Protein AF-A0AAE4MYA8-F1 (afdb_monomer_lite)

Secondary structure (DSSP, 8-state):
-HHHHHHHTHHHHHHH-HHHHHHHHHHHHGGGG-S-HHHHHHHHHHHHHHHHTSPPPHHHHHHHHHHHHHHTGGG--TTT-

Organism: NCBI:txid1463164

Foldseek 3Di:
DVVVVLVVCLLVLQQQPVVLNVVCVVLVVCCVVDPDNVVSVVVSVVSSVVSNVRDGDPVSVVVSVVVVVVVCVVVDDPVRD

Sequence (81 aa):
GLLAFHSRYKLQLLAHHQAGYREIGPFVASLHEWEDLEAFFEVYREKLMAILKRPVSRKNHTNVLMHIQGYFRDQLNSRQR

Structure (mmCIF, N/CA/C/O backbone):
data_AF-A0AAE4MYA8-F1
#
_entry.id   AF-A0AAE4MYA8-F1
#
loop_
_atom_site.group_PDB
_atom_site.id
_atom_site.type_symbol
_atom_site.label_atom_id
_atom_site.label_alt_id
_atom_site.label_comp_id
_atom_site.label_asym_id
_atom_site.label_enti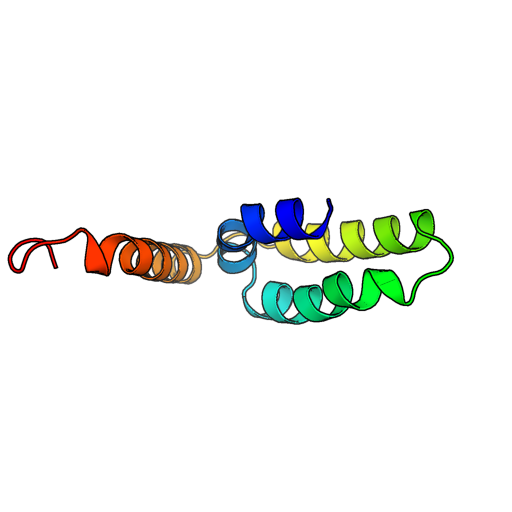ty_id
_atom_site.label_seq_id
_atom_site.pdbx_PDB_ins_code
_atom_site.Cartn_x
_atom_site.Cartn_y
_atom_site.Cartn_z
_atom_site.occupancy
_atom_site.B_iso_or_equiv
_atom_site.auth_seq_id
_atom_site.auth_comp_id
_atom_site.auth_asym_id
_atom_site.auth_atom_id
_atom_site.pdbx_PDB_model_num
ATOM 1 N N . GLY A 1 1 ? -2.749 -10.529 -12.988 1.00 88.38 1 GLY A N 1
ATOM 2 C CA . GLY A 1 1 ? -1.553 -9.677 -13.147 1.00 88.38 1 GLY A CA 1
ATOM 3 C C . GLY A 1 1 ? -1.170 -9.030 -11.829 1.00 88.38 1 GLY A C 1
ATOM 4 O O . GLY A 1 1 ? -1.967 -9.069 -10.892 1.00 88.38 1 GLY A O 1
AT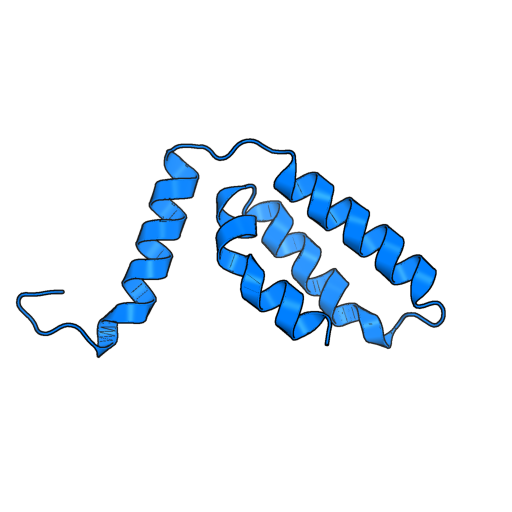OM 5 N N . LEU A 1 2 ? 0.023 -8.433 -11.761 1.00 92.81 2 LEU A N 1
ATOM 6 C CA . LEU A 1 2 ? 0.581 -7.821 -10.547 1.00 92.81 2 LEU A CA 1
ATOM 7 C C . LEU A 1 2 ? -0.360 -6.803 -9.889 1.00 92.81 2 LEU A C 1
ATOM 9 O O . LEU A 1 2 ? -0.545 -6.851 -8.678 1.00 92.81 2 LEU A O 1
ATOM 13 N N . LEU A 1 3 ? -1.003 -5.931 -10.671 1.00 93.06 3 LEU A N 1
ATOM 14 C CA . LEU A 1 3 ? -1.923 -4.926 -10.133 1.00 93.06 3 LEU A CA 1
ATOM 15 C C . LEU A 1 3 ? -3.059 -5.563 -9.316 1.00 93.06 3 LEU A C 1
ATOM 17 O O . LEU A 1 3 ? -3.337 -5.124 -8.208 1.00 93.06 3 LEU A O 1
ATOM 21 N N . ALA A 1 4 ? -3.654 -6.655 -9.807 1.00 95.69 4 ALA A N 1
ATOM 22 C CA . ALA A 1 4 ? -4.708 -7.373 -9.087 1.00 95.69 4 ALA A CA 1
ATOM 23 C C . ALA A 1 4 ? -4.198 -8.011 -7.784 1.00 95.69 4 ALA A C 1
ATOM 25 O O . ALA A 1 4 ? -4.906 -8.010 -6.776 1.00 95.69 4 ALA A O 1
ATOM 26 N N . PHE A 1 5 ? -2.968 -8.537 -7.791 1.00 95.56 5 PHE A N 1
ATOM 27 C CA . PHE A 1 5 ? -2.313 -9.021 -6.576 1.00 95.56 5 PHE A CA 1
ATOM 28 C C . PHE A 1 5 ? -2.110 -7.867 -5.587 1.00 95.56 5 PHE A C 1
ATOM 30 O O . PHE A 1 5 ? -2.574 -7.941 -4.454 1.00 95.56 5 PHE A O 1
ATOM 37 N N . HIS A 1 6 ? -1.511 -6.763 -6.029 1.00 96.75 6 HIS A N 1
ATOM 38 C CA . HIS A 1 6 ? -1.259 -5.593 -5.194 1.00 96.75 6 HIS A CA 1
ATOM 39 C C . HIS A 1 6 ? -2.550 -5.016 -4.587 1.00 96.75 6 HIS A C 1
ATOM 41 O O . HIS A 1 6 ? -2.628 -4.788 -3.378 1.00 96.75 6 HIS A O 1
ATOM 47 N N . SER A 1 7 ? -3.603 -4.862 -5.399 1.00 94.94 7 SER A N 1
ATOM 48 C CA . SER A 1 7 ? -4.912 -4.381 -4.947 1.00 94.94 7 SER A CA 1
ATOM 49 C C . SER A 1 7 ? -5.553 -5.302 -3.910 1.00 94.94 7 SER A C 1
ATOM 51 O O . SER A 1 7 ? -6.148 -4.808 -2.953 1.00 94.94 7 SER A O 1
ATOM 53 N N . ARG A 1 8 ? -5.397 -6.627 -4.044 1.00 96.06 8 ARG A N 1
ATOM 54 C CA . ARG A 1 8 ? -5.920 -7.602 -3.072 1.00 96.06 8 ARG A CA 1
ATOM 55 C C . ARG A 1 8 ? -5.333 -7.396 -1.675 1.00 96.06 8 ARG A C 1
ATOM 57 O O . ARG A 1 8 ? -6.050 -7.532 -0.689 1.00 96.06 8 ARG A O 1
ATOM 64 N N . TYR A 1 9 ? -4.056 -7.029 -1.585 1.00 96.50 9 TYR A N 1
ATOM 65 C CA . TYR A 1 9 ? -3.354 -6.843 -0.311 1.00 96.50 9 TYR A CA 1
ATOM 66 C C . TYR A 1 9 ? -3.398 -5.408 0.231 1.00 96.50 9 TYR A C 1
ATOM 68 O O . TYR A 1 9 ? -2.826 -5.141 1.290 1.00 96.50 9 TYR A O 1
ATOM 76 N N . LYS A 1 10 ? -4.123 -4.488 -0.423 1.00 96.44 10 LYS A N 1
ATOM 77 C CA . LYS A 1 10 ? -4.257 -3.076 -0.018 1.00 96.44 10 LYS A CA 1
ATOM 78 C C . LYS A 1 10 ? -4.505 -2.893 1.480 1.00 96.44 10 LYS A C 1
ATOM 80 O O . LYS A 1 10 ? -3.808 -2.119 2.128 1.00 96.44 10 LYS A O 1
ATOM 85 N N . LEU A 1 11 ? -5.496 -3.591 2.037 1.00 97.25 11 LEU A N 1
ATOM 86 C CA . LEU A 1 11 ? -5.894 -3.417 3.439 1.00 97.25 11 LEU A CA 1
ATOM 87 C C . LEU A 1 11 ? -4.813 -3.889 4.412 1.00 97.25 11 LEU A C 1
ATOM 89 O O . LEU A 1 11 ? -4.574 -3.237 5.426 1.00 97.25 11 LEU A O 1
ATOM 93 N N . GLN A 1 12 ? -4.126 -4.982 4.077 1.00 96.94 12 GLN A N 1
ATOM 94 C CA . GLN A 1 12 ? -3.007 -5.481 4.866 1.00 96.94 12 GLN A CA 1
ATOM 95 C C . GLN A 1 12 ? -1.856 -4.469 4.842 1.00 96.94 12 GLN A C 1
ATOM 97 O O . GLN A 1 12 ? -1.387 -4.045 5.895 1.00 96.94 12 GLN A O 1
ATOM 102 N N . LEU A 1 13 ? -1.465 -3.987 3.661 1.00 97.38 13 LEU A N 1
ATOM 103 C CA . LEU A 1 13 ? -0.399 -2.990 3.523 1.00 97.38 13 LEU A CA 1
ATOM 104 C C . LEU A 1 13 ? -0.728 -1.674 4.245 1.00 97.38 13 LEU A C 1
ATOM 106 O O . LEU A 1 13 ? 0.136 -1.119 4.923 1.00 97.38 13 LEU A O 1
ATOM 110 N N . LEU A 1 14 ? -1.979 -1.207 4.176 1.00 97.19 14 LEU A N 1
ATOM 111 C CA . LEU A 1 14 ? -2.447 -0.038 4.929 1.00 97.19 14 LEU A CA 1
ATOM 112 C C . LEU A 1 14 ? -2.375 -0.244 6.449 1.00 97.19 14 LEU A C 1
ATOM 114 O O . LEU A 1 14 ? -2.090 0.715 7.171 1.00 97.19 14 LEU A O 1
ATOM 118 N N . ALA A 1 15 ? -2.612 -1.466 6.936 1.00 97.69 15 ALA A N 1
ATOM 119 C CA . ALA A 1 15 ? -2.499 -1.789 8.357 1.00 97.69 15 ALA A CA 1
ATOM 120 C C . ALA A 1 15 ? -1.035 -1.698 8.816 1.00 97.69 15 ALA A C 1
ATOM 122 O O . ALA A 1 15 ? -0.725 -1.062 9.825 1.00 97.69 15 ALA A O 1
ATOM 123 N N . HIS A 1 16 ? -0.114 -2.268 8.040 1.00 98.06 16 HIS A N 1
ATOM 124 C CA . HIS A 1 16 ? 1.311 -2.242 8.361 1.00 98.06 16 HIS A CA 1
ATOM 125 C C . HIS A 1 16 ? 1.913 -0.836 8.235 1.00 98.06 16 HIS A C 1
ATOM 127 O O . HIS A 1 16 ? 2.565 -0.353 9.163 1.00 98.06 16 HIS A O 1
ATOM 133 N N . HIS A 1 17 ? 1.682 -0.143 7.115 1.00 96.81 17 HIS A N 1
ATOM 134 C CA . HIS A 1 17 ? 2.265 1.175 6.886 1.00 96.81 17 HIS A CA 1
ATOM 135 C C . HIS A 1 17 ? 1.539 1.979 5.794 1.00 96.81 17 HIS A C 1
ATOM 137 O O . HIS A 1 17 ? 1.788 1.805 4.602 1.00 96.81 17 HIS A O 1
ATOM 143 N N . GLN A 1 18 ? 0.692 2.935 6.189 1.00 94.75 18 GLN A N 1
ATOM 144 C CA . GLN A 1 18 ? -0.082 3.740 5.232 1.00 94.75 18 GLN A CA 1
ATOM 145 C C . GLN A 1 18 ? 0.779 4.561 4.263 1.00 94.75 18 GLN A C 1
ATOM 147 O O . GLN A 1 18 ? 0.456 4.619 3.081 1.00 94.75 18 GLN A O 1
ATOM 152 N N . ALA A 1 19 ? 1.847 5.211 4.743 1.00 95.56 19 ALA A N 1
ATOM 153 C CA . ALA A 1 19 ? 2.733 5.988 3.872 1.00 95.56 19 ALA A CA 1
ATOM 154 C C . ALA A 1 19 ? 3.423 5.082 2.841 1.00 95.56 19 ALA A C 1
ATOM 156 O O . ALA A 1 19 ? 3.371 5.363 1.652 1.00 95.56 19 ALA A O 1
ATOM 157 N N . GLY A 1 20 ? 3.903 3.914 3.273 1.00 96.56 20 GLY A N 1
ATOM 158 C CA . GLY A 1 20 ? 4.534 2.939 2.382 1.00 96.56 20 GLY A CA 1
ATOM 159 C C . GLY A 1 20 ? 3.571 2.396 1.327 1.00 96.56 20 GLY A C 1
ATOM 160 O O . GLY A 1 20 ? 3.948 2.277 0.168 1.00 96.56 20 GLY A O 1
ATOM 161 N N . TYR A 1 21 ? 2.307 2.139 1.687 1.00 96.62 21 TYR A N 1
ATOM 162 C CA . TYR A 1 21 ? 1.284 1.777 0.700 1.00 96.62 21 TYR A CA 1
ATOM 163 C C . TYR A 1 21 ? 1.049 2.890 -0.342 1.00 96.62 21 TYR A C 1
ATOM 165 O O . TYR A 1 21 ? 0.864 2.601 -1.522 1.00 96.62 21 TYR A O 1
ATOM 173 N N . ARG A 1 22 ? 1.075 4.168 0.066 1.00 95.75 22 ARG A N 1
ATOM 174 C CA . ARG A 1 22 ? 0.950 5.298 -0.874 1.00 95.75 22 ARG A CA 1
ATOM 175 C C . ARG A 1 22 ? 2.167 5.420 -1.793 1.00 95.75 22 ARG A C 1
ATOM 177 O O . ARG A 1 22 ? 1.993 5.738 -2.960 1.00 95.75 22 ARG A O 1
ATOM 184 N N . GLU A 1 23 ? 3.363 5.142 -1.284 1.00 95.81 23 GLU A N 1
ATOM 185 C CA . GLU A 1 23 ? 4.623 5.215 -2.038 1.00 95.81 23 GLU A CA 1
ATOM 186 C C . GLU A 1 23 ? 4.792 4.064 -3.040 1.00 95.81 23 GLU A C 1
ATOM 188 O O . GLU A 1 23 ? 5.292 4.273 -4.143 1.00 95.81 23 GLU A O 1
ATOM 193 N N . ILE A 1 24 ? 4.372 2.843 -2.687 1.00 97.19 24 ILE A N 1
ATOM 194 C CA . ILE A 1 24 ? 4.513 1.674 -3.570 1.00 97.19 24 ILE A CA 1
ATOM 195 C C . ILE A 1 24 ? 3.507 1.688 -4.735 1.00 97.19 24 ILE A C 1
ATOM 197 O O . ILE A 1 24 ? 3.770 1.085 -5.770 1.00 97.19 24 ILE A O 1
ATOM 201 N N . GLY A 1 25 ? 2.375 2.388 -4.602 1.00 95.56 25 GLY A N 1
ATOM 202 C CA . GLY A 1 25 ? 1.341 2.470 -5.641 1.00 95.56 25 GLY A CA 1
ATOM 203 C C . GLY A 1 25 ? 1.852 3.023 -6.982 1.00 95.56 25 GLY A C 1
ATOM 204 O O . GLY A 1 25 ? 1.730 2.326 -7.990 1.00 95.56 25 GLY A O 1
ATOM 205 N N . PRO A 1 26 ? 2.460 4.227 -7.016 1.00 96.62 26 PRO A N 1
ATOM 206 C CA . PRO A 1 26 ? 3.083 4.777 -8.222 1.00 96.62 26 PRO A CA 1
ATOM 207 C C . PRO A 1 26 ? 4.143 3.855 -8.831 1.00 96.62 26 PRO A C 1
ATOM 209 O O . PRO A 1 26 ? 4.179 3.690 -10.044 1.00 96.62 26 PRO A O 1
ATOM 212 N N . PHE A 1 27 ? 4.942 3.184 -7.996 1.00 97.50 27 PHE A N 1
ATOM 213 C CA . PHE A 1 27 ? 5.930 2.210 -8.464 1.00 97.50 27 PHE A CA 1
ATOM 214 C C . PHE A 1 27 ? 5.278 1.000 -9.162 1.00 97.50 27 PHE A C 1
ATOM 216 O O . PHE A 1 27 ? 5.756 0.538 -10.188 1.00 97.50 27 PHE A O 1
ATOM 223 N N . VAL A 1 28 ? 4.147 0.493 -8.659 1.00 97.06 28 VAL A N 1
ATOM 224 C CA . VAL A 1 28 ? 3.402 -0.577 -9.354 1.00 97.06 28 VAL A CA 1
ATOM 225 C C . VAL A 1 28 ? 2.840 -0.090 -10.694 1.00 97.06 28 VAL A C 1
ATOM 227 O O . VAL A 1 28 ? 2.795 -0.859 -11.653 1.00 97.06 28 VAL A O 1
ATOM 230 N N . ALA A 1 29 ? 2.419 1.174 -10.776 1.00 96.00 29 ALA A N 1
ATOM 231 C CA . ALA A 1 29 ? 1.897 1.765 -12.008 1.00 96.00 29 ALA A CA 1
ATOM 232 C C . ALA A 1 29 ? 2.983 1.969 -13.082 1.00 96.00 29 ALA A C 1
ATOM 234 O O . ALA A 1 29 ? 2.687 1.856 -14.274 1.00 96.00 29 ALA A O 1
ATOM 235 N N . SER A 1 30 ? 4.238 2.181 -12.677 1.00 96.38 30 SER A N 1
ATOM 236 C CA . SER A 1 30 ? 5.371 2.341 -13.593 1.00 96.38 30 SER A CA 1
ATOM 237 C C . SER A 1 30 ? 5.877 1.022 -14.189 1.00 96.38 30 SER A C 1
ATOM 239 O O . SER A 1 30 ? 6.882 1.032 -14.882 1.00 96.38 30 SER A O 1
ATOM 241 N N . LEU A 1 31 ? 5.215 -0.122 -13.957 1.00 96.00 31 LEU A N 1
ATOM 242 C CA . LEU A 1 31 ? 5.617 -1.425 -14.519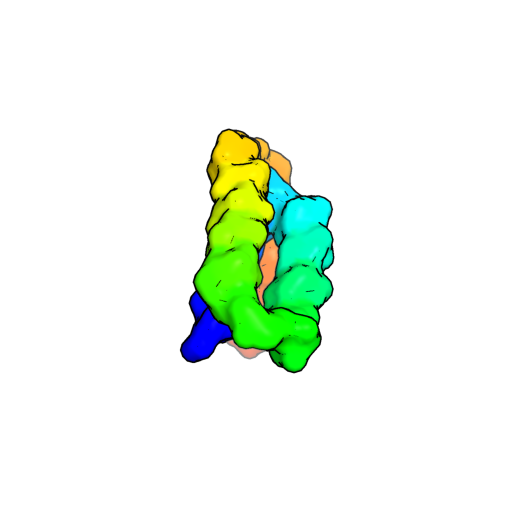 1.00 96.00 31 LEU A CA 1
ATOM 243 C C . LEU A 1 31 ? 5.845 -1.379 -16.040 1.00 96.00 31 LEU A C 1
ATOM 245 O O . LEU A 1 31 ? 6.735 -2.042 -16.552 1.00 96.00 31 LEU A O 1
ATOM 249 N N . HIS A 1 32 ? 5.039 -0.596 -16.757 1.00 95.12 32 HIS A N 1
ATOM 250 C CA . HIS A 1 32 ? 5.124 -0.457 -18.211 1.00 95.12 32 HIS A CA 1
ATOM 251 C C . HIS A 1 32 ? 6.377 0.294 -18.699 1.00 95.12 32 HIS A C 1
ATOM 253 O O . HIS A 1 32 ? 6.670 0.260 -19.889 1.00 95.12 32 HIS A O 1
ATOM 259 N N . GLU A 1 33 ? 7.095 0.968 -17.799 1.00 96.69 33 GLU A N 1
ATOM 260 C CA . GLU A 1 33 ? 8.327 1.715 -18.084 1.00 96.69 33 GLU A CA 1
ATOM 261 C C . GLU A 1 33 ? 9.584 0.834 -17.950 1.00 96.69 33 GLU A C 1
ATOM 263 O O . GLU A 1 33 ? 10.686 1.290 -18.241 1.00 96.69 33 GLU A O 1
ATOM 268 N N . TRP A 1 34 ? 9.442 -0.414 -17.485 1.00 96.94 34 TRP A N 1
ATOM 269 C CA . TRP A 1 34 ? 10.561 -1.321 -17.230 1.00 96.94 34 TRP A CA 1
ATOM 270 C C . TRP A 1 34 ? 10.748 -2.318 -18.372 1.00 96.94 34 TRP A C 1
ATOM 272 O O . TRP A 1 34 ? 9.827 -3.051 -18.726 1.00 96.94 34 TRP A O 1
ATOM 282 N N . GLU A 1 35 ? 11.970 -2.382 -18.900 1.00 96.38 35 GLU A N 1
ATOM 283 C CA . GLU A 1 35 ? 12.366 -3.375 -19.907 1.00 96.38 35 GLU A CA 1
ATOM 284 C C . GLU A 1 35 ? 12.673 -4.743 -19.275 1.00 96.38 35 GLU A C 1
ATOM 286 O O . GLU A 1 35 ? 12.312 -5.781 -19.828 1.00 96.38 35 GLU A O 1
ATOM 291 N N . ASP A 1 36 ? 13.297 -4.748 -18.090 1.00 97.50 36 ASP A N 1
ATOM 292 C CA . ASP A 1 36 ? 13.603 -5.955 -17.319 1.00 97.50 36 ASP A CA 1
ATOM 293 C C . ASP A 1 36 ? 12.568 -6.174 -16.206 1.00 97.50 36 ASP A C 1
ATOM 295 O O . ASP A 1 36 ? 12.544 -5.486 -15.179 1.00 97.50 36 ASP A O 1
ATOM 299 N N . LEU A 1 37 ? 11.707 -7.170 -16.416 1.00 95.88 37 LEU A N 1
ATOM 300 C CA . LEU A 1 37 ? 10.671 -7.541 -15.458 1.00 95.88 37 LEU A CA 1
ATOM 301 C C . LEU A 1 37 ? 11.234 -8.180 -14.186 1.00 95.88 37 LEU A C 1
ATOM 303 O O . LEU A 1 37 ? 10.645 -7.990 -13.123 1.00 95.88 37 LEU A O 1
ATOM 307 N N . GLU A 1 38 ? 12.344 -8.914 -14.261 1.00 96.94 38 GLU A N 1
ATOM 308 C CA . GLU A 1 38 ? 12.926 -9.566 -13.083 1.00 96.94 38 GLU A CA 1
ATOM 309 C C . GLU A 1 38 ? 13.469 -8.505 -12.120 1.00 96.94 38 GLU A C 1
ATOM 311 O O . GLU A 1 38 ? 13.130 -8.496 -10.933 1.00 96.94 38 GLU A O 1
ATOM 316 N N . ALA A 1 39 ? 14.203 -7.524 -12.656 1.00 97.88 39 ALA A N 1
ATOM 317 C CA . ALA A 1 39 ? 14.675 -6.377 -11.886 1.00 97.88 39 ALA A CA 1
ATOM 318 C C . ALA A 1 39 ? 13.514 -5.580 -11.262 1.00 97.88 39 ALA A C 1
ATOM 320 O O . ALA A 1 39 ? 13.589 -5.180 -10.095 1.00 97.88 39 ALA A O 1
ATOM 321 N N . PHE A 1 40 ? 12.410 -5.395 -11.995 1.00 98.19 40 PHE A N 1
ATOM 322 C CA . PHE A 1 40 ? 11.207 -4.767 -11.445 1.00 98.19 40 PHE A CA 1
ATOM 323 C C . PHE A 1 40 ? 10.651 -5.565 -10.252 1.00 98.19 40 PHE A C 1
ATOM 325 O O . PHE A 1 40 ? 10.314 -4.984 -9.212 1.00 98.19 40 PHE A O 1
ATOM 332 N N . PHE A 1 41 ? 10.531 -6.891 -10.385 1.00 97.50 41 PHE A N 1
ATOM 333 C CA . PHE A 1 41 ? 9.966 -7.749 -9.340 1.00 97.50 41 PHE A CA 1
ATOM 334 C C . PHE A 1 41 ? 10.827 -7.787 -8.081 1.00 97.50 41 PHE A C 1
ATOM 336 O O . PHE A 1 41 ? 10.268 -7.794 -6.979 1.00 97.50 41 PHE A O 1
ATOM 343 N N . GLU A 1 42 ? 12.149 -7.743 -8.220 1.00 98.19 42 GLU A N 1
ATOM 344 C CA . GLU A 1 42 ? 13.063 -7.630 -7.085 1.00 98.19 42 GLU A CA 1
ATOM 345 C C . GLU A 1 42 ? 12.799 -6.348 -6.282 1.00 98.19 42 GLU A C 1
ATOM 347 O O . GLU A 1 42 ? 12.513 -6.408 -5.080 1.00 98.19 42 GLU A O 1
ATOM 352 N N . VAL A 1 43 ? 12.727 -5.193 -6.951 1.00 98.12 43 VAL A N 1
ATOM 353 C CA . VAL A 1 43 ? 12.427 -3.911 -6.291 1.00 98.12 43 VAL A CA 1
ATOM 354 C C . VAL A 1 43 ? 11.006 -3.890 -5.706 1.00 98.12 43 VAL A C 1
ATOM 356 O O . VAL A 1 43 ? 10.790 -3.387 -4.595 1.00 98.12 43 VAL A O 1
ATOM 359 N N . TYR A 1 44 ? 10.019 -4.459 -6.410 1.00 98.12 44 TYR A N 1
ATOM 360 C CA . TYR A 1 44 ? 8.655 -4.610 -5.892 1.00 98.12 44 TYR A CA 1
ATOM 361 C C . TYR A 1 44 ? 8.645 -5.405 -4.585 1.00 98.12 44 TYR A C 1
ATOM 363 O O . TYR A 1 44 ? 8.033 -4.978 -3.598 1.00 98.12 44 TYR A O 1
ATOM 371 N N . ARG A 1 45 ? 9.334 -6.553 -4.570 1.00 97.50 45 ARG A N 1
ATOM 372 C CA . ARG A 1 45 ? 9.426 -7.453 -3.419 1.00 97.50 45 ARG A CA 1
ATOM 373 C C . ARG A 1 45 ? 10.067 -6.751 -2.231 1.00 97.50 45 ARG A C 1
ATOM 375 O O . ARG A 1 45 ? 9.518 -6.823 -1.131 1.00 97.50 45 ARG A O 1
ATOM 382 N N . GLU A 1 46 ? 11.172 -6.044 -2.439 1.00 98.25 46 GLU A N 1
ATOM 383 C CA . GLU A 1 46 ? 11.846 -5.288 -1.381 1.00 98.25 46 GLU A CA 1
ATOM 384 C C . GLU A 1 46 ? 10.927 -4.236 -0.753 1.00 98.25 46 GLU A C 1
ATOM 386 O O . GLU A 1 46 ? 10.771 -4.198 0.472 1.00 98.25 46 GLU A O 1
ATOM 391 N N . LYS A 1 47 ? 10.248 -3.425 -1.576 1.00 97.81 47 LYS A N 1
ATOM 392 C CA . LYS A 1 47 ? 9.302 -2.404 -1.093 1.00 97.81 47 LYS A CA 1
ATOM 393 C C . LYS A 1 47 ? 8.132 -3.031 -0.336 1.00 97.81 47 LYS A C 1
ATOM 395 O O . LYS A 1 47 ? 7.754 -2.544 0.732 1.00 97.81 47 LYS A O 1
ATOM 400 N N . LEU A 1 48 ? 7.575 -4.125 -0.858 1.00 98.19 48 LEU A N 1
ATOM 401 C CA . LEU A 1 48 ? 6.481 -4.852 -0.219 1.00 98.19 48 LEU A CA 1
ATOM 402 C C . LEU A 1 48 ? 6.906 -5.385 1.158 1.00 98.19 48 LEU A C 1
ATOM 404 O O . LEU A 1 48 ? 6.205 -5.179 2.151 1.00 98.19 48 LEU A O 1
ATOM 408 N N . MET A 1 49 ? 8.078 -6.016 1.241 1.00 97.94 49 MET A N 1
ATOM 409 C CA . MET A 1 49 ? 8.600 -6.567 2.493 1.00 97.94 49 MET A CA 1
ATOM 410 C C . MET A 1 49 ? 8.988 -5.476 3.492 1.00 97.94 49 MET A C 1
ATOM 412 O O . MET A 1 49 ? 8.751 -5.637 4.690 1.00 97.94 49 MET A O 1
ATOM 416 N N . ALA A 1 50 ? 9.501 -4.333 3.031 1.00 98.12 50 ALA A N 1
ATOM 417 C CA . ALA A 1 50 ? 9.785 -3.180 3.885 1.00 98.12 50 ALA A CA 1
ATOM 418 C C . ALA A 1 50 ? 8.521 -2.618 4.565 1.00 98.12 50 ALA A C 1
ATOM 420 O O . ALA A 1 50 ? 8.598 -2.105 5.687 1.00 98.12 50 ALA A O 1
ATOM 421 N N . ILE A 1 51 ? 7.357 -2.732 3.913 1.00 98.00 51 ILE A N 1
ATOM 422 C CA . ILE A 1 51 ? 6.054 -2.419 4.513 1.00 98.00 51 ILE A CA 1
ATOM 423 C C . ILE A 1 51 ? 5.673 -3.504 5.524 1.00 98.00 51 ILE A C 1
ATOM 425 O O . ILE A 1 51 ? 5.441 -3.191 6.691 1.00 98.00 51 ILE A O 1
ATOM 429 N N . LEU A 1 52 ? 5.641 -4.770 5.098 1.00 97.56 52 LEU A N 1
ATOM 430 C CA . LEU A 1 52 ? 5.135 -5.893 5.902 1.00 97.56 52 LEU A CA 1
ATOM 431 C C . LEU A 1 52 ? 5.974 -6.189 7.154 1.00 97.56 52 LEU A C 1
ATOM 433 O O . LEU A 1 52 ? 5.432 -6.641 8.161 1.00 97.56 52 LEU A O 1
ATOM 437 N N . LYS A 1 53 ? 7.278 -5.893 7.128 1.00 97.75 53 LYS A N 1
ATOM 438 C CA . LYS A 1 53 ? 8.179 -6.056 8.281 1.00 97.75 53 LYS A CA 1
ATOM 439 C C . LYS A 1 53 ? 7.818 -5.136 9.452 1.00 97.75 53 LYS A C 1
ATOM 441 O O . LYS A 1 53 ? 8.218 -5.401 10.584 1.00 97.75 53 LYS A O 1
ATOM 446 N N . ARG A 1 54 ? 7.078 -4.048 9.210 1.00 96.62 54 ARG A N 1
ATOM 447 C CA . ARG A 1 54 ? 6.650 -3.137 10.277 1.00 96.62 54 ARG A CA 1
ATOM 448 C C . ARG A 1 54 ? 5.487 -3.768 11.045 1.00 96.62 54 ARG A C 1
ATOM 450 O O . ARG A 1 54 ? 4.484 -4.102 10.417 1.00 96.62 54 ARG A O 1
ATOM 457 N N . PRO A 1 55 ? 5.567 -3.919 12.376 1.00 96.06 55 PRO A N 1
ATOM 458 C CA . PRO A 1 55 ? 4.459 -4.462 13.148 1.00 96.06 55 PRO A CA 1
ATOM 459 C C . PRO A 1 55 ? 3.248 -3.530 13.073 1.00 96.06 55 PRO A C 1
ATOM 461 O O . PRO A 1 55 ? 3.374 -2.303 13.094 1.00 96.06 55 PRO A O 1
ATOM 464 N N . VAL A 1 56 ? 2.057 -4.118 12.999 1.00 96.31 56 VAL A N 1
ATOM 465 C CA . VAL A 1 56 ? 0.817 -3.346 12.945 1.00 96.31 56 VAL A CA 1
ATOM 466 C C . VAL A 1 56 ? 0.525 -2.744 14.320 1.00 96.31 56 VAL A C 1
ATOM 468 O O . VAL A 1 56 ? 0.531 -3.435 15.336 1.00 96.31 56 VAL A O 1
ATOM 471 N N . SER A 1 57 ? 0.227 -1.444 14.361 1.00 94.94 57 SER A N 1
ATOM 472 C CA . SER A 1 57 ? -0.243 -0.786 15.584 1.00 94.94 57 SER A CA 1
ATOM 473 C C . SER A 1 57 ? -1.756 -0.948 15.760 1.00 94.94 57 SER A C 1
ATOM 475 O O . SER A 1 57 ? -2.502 -1.030 14.782 1.00 94.94 57 SER A O 1
ATOM 477 N N . ARG A 1 58 ? -2.244 -0.887 17.007 1.00 96.19 58 ARG A N 1
ATOM 478 C CA . ARG A 1 58 ? -3.693 -0.874 17.298 1.00 96.19 58 ARG A CA 1
ATOM 479 C C . ARG A 1 58 ? -4.418 0.233 16.524 1.00 96.19 58 ARG A C 1
ATOM 481 O O . ARG A 1 58 ? -5.454 -0.024 15.927 1.00 96.19 58 ARG A O 1
ATOM 488 N N . LYS A 1 59 ? -3.823 1.433 16.459 1.00 95.31 59 LYS A N 1
ATOM 489 C CA . LYS A 1 59 ? -4.346 2.573 15.687 1.00 95.31 59 LYS A CA 1
ATOM 490 C C . LYS A 1 59 ? -4.532 2.224 14.208 1.00 95.31 59 LYS A C 1
ATOM 492 O O . LYS A 1 59 ? -5.578 2.523 13.640 1.00 95.31 59 LYS A O 1
ATOM 497 N N . ASN A 1 60 ? -3.542 1.589 13.580 1.00 94.44 60 ASN A N 1
ATOM 498 C CA . ASN A 1 60 ? -3.649 1.228 12.168 1.00 94.44 60 ASN A CA 1
ATOM 499 C C . ASN A 1 60 ? -4.661 0.105 11.929 1.00 94.44 60 ASN A C 1
ATOM 501 O O . ASN A 1 60 ? -5.409 0.189 10.957 1.00 94.44 60 ASN A O 1
ATOM 505 N N . HIS A 1 61 ? -4.736 -0.893 12.817 1.00 95.94 61 HIS A N 1
ATOM 506 C CA . HIS A 1 61 ? -5.799 -1.899 12.764 1.00 95.94 61 HIS A CA 1
ATOM 507 C C . HIS A 1 61 ? -7.183 -1.245 12.809 1.00 95.94 61 HIS A C 1
ATOM 509 O O . HIS A 1 61 ? -8.003 -1.511 11.933 1.00 95.94 61 HIS A O 1
ATOM 515 N N . THR A 1 62 ? -7.423 -0.339 13.762 1.00 96.50 62 THR A N 1
ATOM 516 C CA . THR A 1 62 ? -8.693 0.394 13.855 1.00 96.50 62 THR A CA 1
ATOM 517 C C . THR A 1 62 ? -8.973 1.193 12.584 1.00 96.50 62 THR A C 1
ATOM 519 O O . THR A 1 62 ? -10.059 1.079 12.027 1.00 96.50 62 THR A O 1
ATOM 522 N N . ASN A 1 63 ? -7.994 1.939 12.063 1.00 94.81 63 ASN A N 1
ATOM 523 C CA . ASN A 1 63 ? -8.163 2.706 10.824 1.00 94.81 63 ASN A CA 1
ATOM 524 C C . ASN A 1 63 ? -8.558 1.821 9.630 1.00 94.81 63 ASN A C 1
ATOM 526 O O . ASN A 1 63 ? -9.407 2.208 8.828 1.00 94.81 63 ASN A O 1
ATOM 530 N N . VAL A 1 64 ? -7.954 0.636 9.504 1.00 96.38 64 VAL A N 1
ATOM 531 C CA . VAL A 1 64 ? -8.285 -0.307 8.427 1.00 96.38 64 VAL A CA 1
ATOM 532 C C . VAL A 1 64 ? -9.674 -0.911 8.620 1.00 96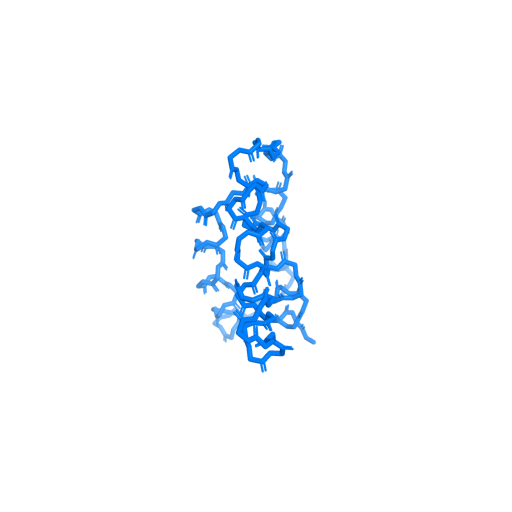.38 64 VAL A C 1
ATOM 534 O O . VAL A 1 64 ? -10.414 -1.004 7.645 1.00 96.38 64 VAL A O 1
ATOM 537 N N . LEU A 1 65 ? -10.072 -1.249 9.848 1.00 95.75 65 LEU A N 1
ATOM 538 C CA . LEU A 1 65 ? -11.431 -1.720 10.136 1.00 95.75 65 LEU A CA 1
ATOM 539 C C . LEU A 1 65 ? -12.487 -0.655 9.803 1.00 95.75 65 LEU A C 1
ATOM 541 O O . LEU A 1 65 ? -13.493 -0.981 9.178 1.00 95.75 65 LEU A O 1
ATOM 545 N N . MET A 1 66 ? -12.228 0.619 10.116 1.00 94.44 66 MET A N 1
ATOM 546 C CA . MET A 1 66 ? -13.097 1.733 9.706 1.00 94.44 66 MET A CA 1
ATOM 547 C C . MET A 1 66 ? -13.178 1.868 8.178 1.00 94.44 66 MET A C 1
ATOM 549 O O . MET A 1 66 ? -14.237 2.163 7.629 1.00 94.44 66 MET A O 1
ATOM 553 N N . HIS A 1 67 ? -12.075 1.625 7.461 1.00 93.38 67 HIS A N 1
ATOM 554 C CA . HIS A 1 67 ? -12.095 1.616 5.997 1.00 93.38 67 HIS A CA 1
ATOM 555 C C . HIS A 1 67 ? -12.924 0.448 5.443 1.00 93.38 67 HIS A C 1
ATOM 557 O O . HIS A 1 67 ? -13.715 0.648 4.524 1.00 93.38 67 HIS A O 1
ATOM 563 N N . ILE A 1 68 ? -12.783 -0.744 6.030 1.00 94.38 68 ILE A N 1
ATOM 564 C CA . ILE A 1 68 ? -13.571 -1.935 5.686 1.00 94.38 68 ILE A CA 1
ATOM 565 C C . ILE A 1 68 ? -15.061 -1.687 5.932 1.00 94.38 68 ILE A C 1
ATOM 567 O O . ILE A 1 68 ? -15.873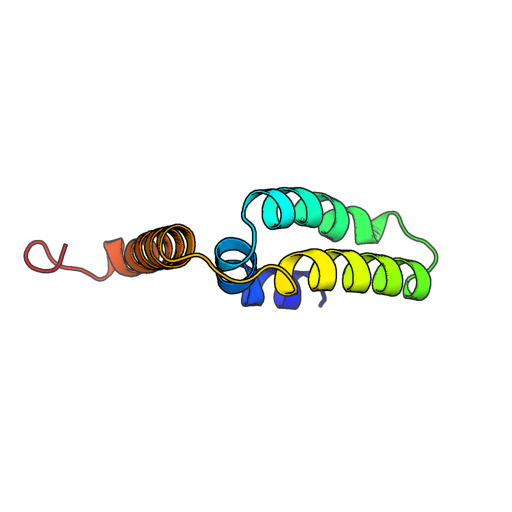 -2.023 5.075 1.00 94.38 68 ILE A O 1
ATOM 571 N N . GLN A 1 69 ? -15.425 -1.048 7.049 1.00 93.44 69 GLN A N 1
ATOM 572 C CA . GLN A 1 69 ? -16.812 -0.673 7.343 1.00 93.44 69 GLN A CA 1
ATOM 573 C C . GLN A 1 69 ? -17.432 0.141 6.197 1.00 93.44 69 GLN A C 1
ATOM 575 O O . GLN A 1 69 ? -18.584 -0.082 5.831 1.00 93.44 69 GLN A O 1
ATOM 580 N N . GLY A 1 70 ? -16.655 1.038 5.580 1.00 91.75 70 GLY A N 1
ATOM 581 C CA . GLY A 1 70 ? -17.093 1.828 4.430 1.00 91.75 70 GLY A CA 1
ATOM 582 C C . GLY A 1 70 ? -17.573 0.994 3.238 1.00 91.75 70 GLY A C 1
ATOM 583 O O . GLY A 1 70 ? -18.486 1.430 2.542 1.00 91.75 70 GLY A O 1
ATOM 584 N N . TYR A 1 71 ? -17.040 -0.215 3.029 1.00 92.44 71 TYR A N 1
ATOM 585 C CA . TYR A 1 71 ? -17.468 -1.109 1.939 1.00 92.44 71 TYR A CA 1
ATOM 586 C C . TYR A 1 71 ? -18.870 -1.684 2.140 1.00 92.44 71 TYR A C 1
ATOM 588 O O . TYR A 1 71 ? -19.513 -2.099 1.177 1.00 92.44 71 TYR A O 1
ATOM 596 N N . PHE A 1 72 ? -19.360 -1.680 3.377 1.00 92.38 72 PHE A N 1
ATOM 597 C CA . PHE A 1 72 ? -20.701 -2.143 3.703 1.00 92.38 72 PHE A CA 1
ATOM 598 C C . PHE A 1 72 ? -21.727 -1.010 3.712 1.00 92.38 72 PHE A C 1
ATOM 600 O O . PHE A 1 72 ? -22.908 -1.293 3.848 1.00 92.38 72 PHE A O 1
ATOM 607 N N . ARG A 1 73 ? -21.332 0.261 3.535 1.00 90.00 73 ARG A N 1
ATOM 608 C CA . ARG A 1 73 ? -22.230 1.425 3.680 1.00 90.00 73 ARG A CA 1
ATOM 609 C C . ARG A 1 73 ? -23.552 1.282 2.916 1.00 90.00 73 ARG A C 1
ATOM 611 O O . ARG A 1 73 ? -24.600 1.585 3.480 1.00 90.00 73 ARG A O 1
ATOM 618 N N . ASP A 1 74 ? -23.493 0.814 1.674 1.00 91.44 74 ASP A N 1
ATOM 619 C CA . ASP A 1 74 ? -24.669 0.682 0.801 1.00 91.44 74 ASP A CA 1
ATO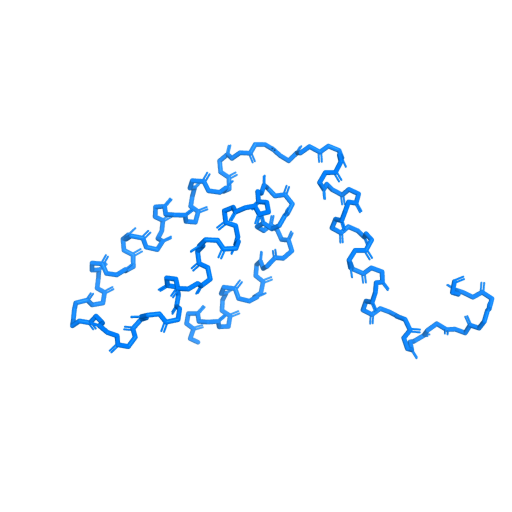M 620 C C . ASP A 1 74 ? -25.483 -0.595 1.080 1.00 91.44 74 ASP A C 1
ATOM 622 O O . ASP A 1 74 ? -26.602 -0.744 0.599 1.00 91.44 74 ASP A O 1
ATOM 626 N N . GLN A 1 75 ? -24.938 -1.508 1.887 1.00 91.94 75 GLN A N 1
ATOM 627 C CA . GLN A 1 75 ? -25.563 -2.766 2.305 1.00 91.94 75 GLN A CA 1
ATOM 628 C C . GLN A 1 75 ? -26.246 -2.647 3.680 1.00 91.94 75 GLN A C 1
ATOM 630 O O . GLN A 1 75 ? -26.935 -3.570 4.111 1.00 91.94 75 GLN A O 1
ATOM 635 N N . LEU A 1 76 ? -26.053 -1.526 4.384 1.00 90.56 76 LEU A N 1
ATOM 636 C CA . LEU A 1 76 ? -26.558 -1.304 5.737 1.00 90.56 76 LEU A CA 1
ATOM 637 C C . LEU A 1 76 ? -27.836 -0.458 5.708 1.00 90.56 76 LEU A C 1
ATOM 639 O O . LEU A 1 76 ? -27.888 0.623 5.114 1.00 90.56 76 LEU A O 1
ATOM 643 N N . ASN A 1 77 ? -28.870 -0.919 6.413 1.00 89.69 77 ASN A N 1
ATOM 644 C CA . ASN A 1 77 ? -30.066 -0.111 6.652 1.00 89.69 77 ASN A CA 1
ATOM 645 C C . ASN A 1 77 ? -29.809 0.982 7.711 1.00 89.69 77 ASN A C 1
ATOM 647 O O . ASN A 1 77 ? -28.772 1.009 8.367 1.00 89.69 77 ASN A O 1
ATOM 651 N N . SER A 1 78 ? -30.768 1.891 7.922 1.00 85.94 78 SER A N 1
ATOM 652 C CA . SER A 1 78 ? -30.596 3.017 8.857 1.00 85.94 78 SER A CA 1
ATOM 653 C C . SER A 1 78 ? -30.284 2.623 10.308 1.00 85.94 78 SER A C 1
ATOM 655 O O . SER A 1 78 ? -29.724 3.443 11.022 1.00 85.94 78 SER A O 1
ATOM 657 N N . ARG A 1 79 ? -30.657 1.417 10.755 1.00 88.06 79 ARG A N 1
ATOM 658 C CA . ARG A 1 79 ? -30.361 0.912 12.108 1.00 88.06 79 ARG A CA 1
ATOM 659 C C . ARG A 1 79 ? -28.986 0.231 12.188 1.00 88.06 79 ARG A C 1
ATOM 661 O O . ARG A 1 79 ? -28.450 0.094 13.278 1.00 88.06 79 ARG A O 1
ATOM 668 N N . GLN A 1 80 ? -28.447 -0.226 11.058 1.00 83.38 80 GLN A N 1
ATOM 669 C CA . GLN A 1 80 ? -27.159 -0.921 10.954 1.00 83.38 80 GLN A CA 1
ATOM 670 C C . GLN A 1 80 ? -25.996 0.007 10.562 1.00 83.38 80 GLN A C 1
ATOM 672 O O . GLN A 1 80 ? -24.847 -0.431 10.588 1.00 83.38 80 GLN A O 1
ATOM 677 N N . ARG A 1 81 ? -26.303 1.237 10.136 1.00 71.00 81 ARG A N 1
ATOM 678 C CA . ARG A 1 81 ? -25.323 2.266 9.772 1.00 71.00 81 ARG A CA 1
ATOM 679 C C . ARG A 1 81 ? -24.659 2.899 10.986 1.00 71.00 81 ARG A C 1
ATOM 681 O O . ARG A 1 81 ? -25.355 3.077 12.007 1.00 71.00 81 ARG A O 1
#

pLDDT: mean 95.1, std 3.94, range [71.0, 98.25]

InterPro domains:
  IPR013560 Domain of unknown function DUF1722 [PF08349] (10-81)

Radius of gyration: 15.57 Å; chains: 1; bounding box: 45×16×37 Å